Protein AF-I2J4V2-F1 (afdb_monomer_lite)

Radius of gyration: 31.15 Å; chains: 1; bounding box: 62×23×78 Å

Secondary structure (DSSP, 8-state):
---S-SSPPTT-EEEHHHHS--SEEEETTEEEEEPPSEEETTEEE-TTSBBTTS--SEEE--SS-----B-EEE-------EEEEEEEEE-TTS-EEEEEEEEEEEEETT----TTTSS--SEEEETTEEEEHHHHS---

Structure (mmCIF, N/CA/C/O backbone):
data_AF-I2J4V2-F1
#
_entry.id   AF-I2J4V2-F1
#
loop_
_atom_site.group_PDB
_atom_site.id
_atom_site.type_symbol
_atom_site.label_atom_id
_atom_site.label_alt_id
_atom_site.label_comp_id
_atom_site.label_asym_id
_atom_site.label_entity_id
_atom_site.label_seq_id
_atom_site.pdbx_PDB_ins_code
_atom_site.Cartn_x
_atom_site.Cartn_y
_atom_site.Cartn_z
_atom_site.occupancy
_atom_site.B_iso_or_equiv
_atom_site.auth_seq_id
_atom_site.auth_comp_id
_atom_site.auth_asym_id
_atom_site.auth_atom_id
_atom_site.pdbx_PDB_model_num
ATOM 1 N N . ASP A 1 1 ? 4.699 -10.711 -16.819 1.00 62.41 1 ASP A N 1
ATOM 2 C CA . ASP A 1 1 ? 5.786 -9.862 -17.332 1.00 62.41 1 ASP A CA 1
ATOM 3 C C . ASP A 1 1 ? 5.224 -8.826 -18.281 1.00 62.41 1 ASP A C 1
ATOM 5 O O . ASP A 1 1 ? 4.315 -9.145 -19.043 1.00 62.41 1 ASP A O 1
ATOM 9 N N . VAL A 1 2 ? 5.691 -7.586 -18.153 1.00 72.38 2 VAL A N 1
ATOM 10 C CA . VAL A 1 2 ? 5.401 -6.498 -19.094 1.00 72.38 2 VAL A CA 1
ATOM 11 C C . VAL A 1 2 ? 6.558 -6.459 -20.084 1.00 72.38 2 VAL A C 1
ATOM 13 O O . VAL A 1 2 ? 7.713 -6.476 -19.666 1.00 72.38 2 VAL A O 1
ATOM 16 N N . THR A 1 3 ? 6.254 -6.445 -21.380 1.00 77.50 3 THR A N 1
ATOM 17 C CA . THR A 1 3 ? 7.258 -6.256 -22.431 1.00 77.50 3 THR A CA 1
ATOM 18 C C . THR A 1 3 ? 7.252 -4.791 -22.829 1.00 77.50 3 THR A C 1
ATOM 20 O O . THR A 1 3 ? 6.249 -4.314 -23.355 1.00 77.50 3 THR A O 1
ATOM 23 N N . ASP A 1 4 ? 8.356 -4.101 -22.561 1.00 74.31 4 ASP A N 1
ATOM 24 C CA . ASP A 1 4 ? 8.568 -2.720 -22.992 1.00 74.31 4 ASP A CA 1
ATOM 25 C C . ASP A 1 4 ? 8.914 -2.663 -24.491 1.00 74.31 4 ASP A C 1
ATOM 27 O O . ASP A 1 4 ? 8.175 -2.136 -25.323 1.00 74.31 4 ASP A O 1
ATOM 31 N N . GLU A 1 5 ? 10.005 -3.337 -24.854 1.00 79.81 5 GLU A N 1
ATOM 32 C CA . GLU A 1 5 ? 10.591 -3.315 -26.187 1.00 79.81 5 GLU A CA 1
ATOM 33 C C . GLU A 1 5 ? 10.760 -4.740 -26.746 1.00 79.81 5 GLU A C 1
ATOM 35 O O . GLU A 1 5 ? 11.323 -5.606 -26.081 1.00 79.81 5 GLU A O 1
ATOM 40 N N . ASP A 1 6 ? 10.299 -4.993 -27.980 1.00 86.00 6 ASP A N 1
ATOM 41 C CA . ASP A 1 6 ? 10.445 -6.291 -28.669 1.00 86.00 6 ASP A CA 1
ATOM 42 C C . ASP A 1 6 ? 11.302 -6.159 -29.938 1.00 86.00 6 ASP A C 1
ATOM 44 O O . ASP A 1 6 ? 11.131 -5.212 -30.714 1.00 86.00 6 ASP A O 1
ATOM 48 N N . ALA A 1 7 ? 12.231 -7.100 -30.132 1.00 87.69 7 ALA A N 1
ATOM 49 C CA . ALA A 1 7 ? 13.131 -7.217 -31.285 1.00 87.69 7 ALA A CA 1
ATOM 50 C C . ALA A 1 7 ? 13.766 -5.887 -31.758 1.00 87.69 7 ALA A C 1
ATOM 52 O O . ALA A 1 7 ? 13.844 -5.605 -32.960 1.00 87.69 7 ALA A O 1
ATOM 53 N N . GLN A 1 8 ? 14.206 -5.047 -30.817 1.00 89.50 8 GLN A N 1
ATOM 54 C CA . GLN A 1 8 ? 14.785 -3.741 -31.131 1.00 89.50 8 GLN A CA 1
ATOM 55 C C . GLN A 1 8 ? 16.178 -3.848 -31.759 1.00 89.50 8 GLN A C 1
ATOM 57 O O . GLN A 1 8 ? 16.915 -4.802 -31.497 1.00 89.50 8 GLN A O 1
ATOM 62 N N . PRO A 1 9 ? 16.575 -2.865 -32.588 1.00 91.62 9 PRO A N 1
ATOM 63 C CA . PRO A 1 9 ? 17.926 -2.826 -33.120 1.00 91.62 9 PRO A CA 1
ATOM 64 C C . PRO A 1 9 ? 18.948 -2.668 -31.990 1.00 91.62 9 PRO A C 1
ATOM 66 O O . PRO A 1 9 ? 18.763 -1.865 -31.075 1.00 91.62 9 PRO A O 1
ATOM 69 N N . VAL A 1 10 ? 20.060 -3.397 -32.104 1.00 92.50 10 VAL A N 1
ATOM 70 C CA . VAL A 1 10 ? 21.245 -3.203 -31.256 1.00 92.50 10 VAL A CA 1
ATOM 71 C C . VAL A 1 10 ? 21.685 -1.734 -31.302 1.00 92.50 10 VAL A C 1
ATOM 73 O O . VAL A 1 10 ? 21.517 -1.058 -32.318 1.00 92.50 10 VAL A O 1
ATOM 76 N N . ASP A 1 11 ? 22.235 -1.251 -30.188 1.00 93.06 11 ASP A N 1
ATOM 77 C CA . ASP A 1 11 ? 22.695 0.122 -29.936 1.00 93.06 11 ASP A CA 1
ATOM 78 C C . ASP A 1 11 ? 21.601 1.189 -29.753 1.00 93.06 11 ASP A C 1
ATOM 80 O O . ASP A 1 11 ? 21.929 2.346 -29.442 1.00 93.06 11 ASP A O 1
A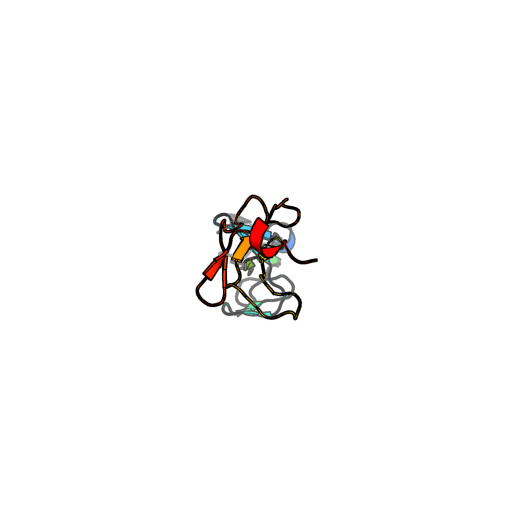TOM 84 N N . LYS A 1 12 ? 20.316 0.821 -29.881 1.00 93.75 12 LYS A N 1
ATOM 85 C CA . LYS A 1 12 ? 19.191 1.691 -29.508 1.00 93.75 12 LYS A CA 1
ATOM 86 C C . LYS A 1 12 ? 19.231 1.979 -28.008 1.00 93.75 12 LYS A C 1
ATOM 88 O O . LYS A 1 12 ? 19.448 1.066 -27.218 1.00 93.75 12 LYS A O 1
ATOM 93 N N . ASP A 1 13 ? 19.032 3.236 -27.626 1.00 93.75 13 ASP A N 1
ATOM 94 C CA . ASP A 1 13 ? 18.881 3.611 -26.220 1.00 93.75 13 ASP A CA 1
ATOM 95 C C . ASP A 1 13 ? 17.508 3.171 -25.689 1.00 93.75 13 ASP A C 1
ATOM 97 O O . ASP A 1 13 ? 16.505 3.348 -26.383 1.00 93.75 13 ASP A O 1
ATOM 101 N N . TYR A 1 14 ? 17.479 2.637 -24.468 1.00 90.81 14 TYR A N 1
ATOM 102 C CA . TYR A 1 14 ? 16.263 2.325 -23.716 1.00 90.81 14 TYR A CA 1
ATOM 103 C C . TYR A 1 14 ? 16.295 3.008 -22.343 1.00 90.81 14 TYR A C 1
ATOM 105 O O . TYR A 1 14 ? 17.373 3.248 -21.780 1.00 90.81 14 TYR A O 1
ATOM 113 N N . ASP A 1 15 ? 15.112 3.317 -21.811 1.00 92.75 15 ASP A N 1
ATOM 114 C CA . ASP A 1 15 ? 14.940 3.988 -20.523 1.00 92.75 15 ASP A CA 1
ATOM 115 C C . ASP A 1 15 ? 13.613 3.591 -19.850 1.00 92.75 15 ASP A C 1
ATOM 117 O O . ASP A 1 15 ? 12.579 4.227 -20.052 1.00 92.75 15 ASP A O 1
ATOM 121 N N . THR A 1 16 ? 13.653 2.566 -18.994 1.00 88.69 16 THR A N 1
ATOM 122 C CA . THR A 1 16 ? 12.449 2.024 -18.340 1.00 88.69 16 THR A CA 1
ATOM 123 C C . THR A 1 16 ? 11.912 2.922 -17.221 1.00 88.69 16 THR A C 1
ATOM 125 O O . THR A 1 16 ? 10.806 2.707 -16.718 1.00 88.69 16 THR A O 1
ATOM 128 N N . VAL A 1 17 ? 12.685 3.930 -16.797 1.00 86.25 17 VAL A N 1
ATOM 129 C CA . VAL A 1 17 ? 12.309 4.917 -15.767 1.00 86.25 17 VAL A CA 1
ATOM 130 C C . VAL A 1 17 ? 11.154 5.792 -16.259 1.00 86.25 17 VAL A C 1
ATOM 132 O O . VAL A 1 17 ? 10.374 6.284 -15.435 1.00 86.25 17 VAL A O 1
ATOM 135 N N . VAL A 1 18 ? 11.049 5.994 -17.577 1.00 82.38 18 VAL A N 1
ATOM 136 C CA . VAL A 1 18 ? 10.108 6.927 -18.212 1.00 82.38 18 VAL A CA 1
ATOM 137 C C . VAL A 1 18 ? 8.733 6.304 -18.452 1.00 82.38 18 VAL A C 1
ATOM 139 O O . VAL A 1 18 ? 7.724 6.981 -18.255 1.00 82.38 18 VAL A O 1
ATOM 142 N N . ASP A 1 19 ? 8.669 5.041 -18.858 1.00 75.62 19 ASP A N 1
ATOM 143 C CA . ASP A 1 19 ? 7.450 4.415 -19.384 1.00 75.62 19 ASP A CA 1
ATOM 144 C C . ASP A 1 19 ? 7.013 3.141 -18.645 1.00 75.62 19 ASP A C 1
ATOM 146 O O . ASP A 1 19 ? 5.816 2.850 -18.621 1.00 75.62 19 ASP A O 1
ATOM 150 N N . ASN A 1 20 ? 7.918 2.436 -17.958 1.00 84.38 20 ASN A N 1
ATOM 151 C CA . ASN A 1 20 ? 7.630 1.140 -17.322 1.00 84.38 20 ASN A CA 1
ATOM 152 C C . ASN A 1 20 ? 7.893 1.101 -15.809 1.00 84.38 20 ASN A C 1
ATOM 154 O O . ASN A 1 20 ? 8.074 0.035 -15.215 1.00 84.38 20 ASN A O 1
ATOM 158 N N . ARG A 1 21 ? 7.845 2.271 -15.161 1.00 92.12 21 ARG A N 1
ATOM 159 C CA . ARG A 1 21 ? 7.995 2.425 -13.706 1.00 92.12 21 ARG A CA 1
ATOM 160 C C . ARG A 1 21 ? 6.839 3.223 -13.077 1.00 92.12 21 ARG A C 1
ATOM 162 O O . ARG A 1 21 ? 7.045 4.350 -12.609 1.00 92.12 21 ARG A O 1
ATOM 169 N N . PRO A 1 22 ? 5.607 2.686 -13.069 1.00 93.25 22 PRO A N 1
ATOM 170 C CA . PRO A 1 22 ? 4.502 3.311 -12.351 1.00 93.25 22 PRO A CA 1
ATOM 171 C C . PRO A 1 22 ? 4.785 3.349 -10.840 1.00 93.25 22 PRO A C 1
ATOM 173 O O . PRO A 1 22 ? 5.357 2.423 -10.278 1.00 93.25 22 PRO A O 1
ATOM 176 N N . GLN A 1 23 ? 4.379 4.424 -10.159 1.00 94.25 23 GLN A N 1
ATOM 177 C CA . GLN A 1 23 ? 4.526 4.506 -8.696 1.00 94.25 23 GLN A CA 1
ATOM 178 C C . GLN A 1 23 ? 3.593 3.535 -7.964 1.00 94.25 23 GLN A C 1
ATOM 180 O O . GLN A 1 23 ? 3.932 3.046 -6.889 1.00 94.25 23 GLN A O 1
ATOM 185 N N . GLU A 1 24 ? 2.433 3.246 -8.556 1.00 94.94 24 GLU A N 1
ATOM 186 C CA . GLU A 1 24 ? 1.441 2.322 -8.021 1.00 94.94 24 GLU A CA 1
ATOM 187 C C . GLU A 1 24 ? 0.936 1.385 -9.115 1.00 94.94 24 GLU A C 1
ATOM 189 O O . GLU A 1 24 ? 0.776 1.793 -10.267 1.00 94.94 24 GLU A O 1
ATOM 194 N N . ILE A 1 25 ? 0.660 0.138 -8.743 1.00 94.06 25 ILE A N 1
ATOM 195 C CA . ILE A 1 25 ? 0.055 -0.870 -9.618 1.00 94.06 25 ILE A CA 1
ATOM 196 C C . ILE A 1 25 ? -1.115 -1.550 -8.913 1.00 94.06 25 ILE A C 1
ATOM 198 O O . ILE A 1 25 ? -1.116 -1.699 -7.690 1.00 94.06 25 ILE A O 1
ATOM 202 N N . GLU A 1 26 ? -2.094 -2.007 -9.688 1.00 93.69 26 GLU A N 1
ATOM 203 C CA . GLU A 1 26 ? -3.161 -2.876 -9.196 1.00 93.69 26 GLU A CA 1
ATOM 204 C C . GLU A 1 26 ? -2.869 -4.327 -9.572 1.00 93.69 26 GLU A C 1
ATOM 206 O O . GLU A 1 26 ? -2.651 -4.657 -10.739 1.00 93.69 26 GLU A O 1
ATOM 211 N N . PHE A 1 27 ? -2.890 -5.211 -8.580 1.00 93.00 27 PHE A N 1
ATOM 212 C CA . PHE A 1 27 ? -2.734 -6.646 -8.778 1.00 93.00 27 PHE A CA 1
ATOM 213 C C . PHE A 1 27 ? -3.683 -7.394 -7.842 1.00 93.00 27 PHE A C 1
ATOM 215 O O . PHE A 1 27 ? -3.722 -7.127 -6.643 1.00 93.00 27 PHE A O 1
ATOM 222 N N . GLU A 1 28 ? -4.490 -8.304 -8.396 1.00 93.25 28 GLU A N 1
ATOM 223 C CA . GLU A 1 28 ? -5.492 -9.084 -7.644 1.00 93.25 28 GLU A CA 1
ATOM 224 C C . GLU A 1 28 ? -6.449 -8.228 -6.783 1.00 93.25 28 GLU A C 1
ATOM 226 O O . GLU A 1 28 ? -6.847 -8.621 -5.687 1.00 93.25 28 GLU A O 1
ATOM 231 N N . GLY A 1 29 ? -6.826 -7.041 -7.273 1.00 89.19 29 GLY A N 1
ATOM 232 C CA . GLY A 1 29 ? -7.722 -6.121 -6.561 1.00 89.19 29 GLY A CA 1
ATOM 233 C C . GLY A 1 29 ? -7.081 -5.407 -5.368 1.00 89.19 29 GLY A C 1
ATOM 234 O O . GLY A 1 29 ? -7.800 -4.851 -4.544 1.00 89.19 29 GLY A O 1
ATOM 235 N N . ARG A 1 30 ? -5.749 -5.433 -5.256 1.00 90.69 30 ARG A N 1
ATOM 236 C CA . ARG A 1 30 ? -4.977 -4.687 -4.258 1.00 90.69 30 ARG A CA 1
ATOM 237 C C . ARG A 1 30 ? -4.052 -3.684 -4.935 1.00 90.69 30 ARG A C 1
ATOM 239 O O . ARG A 1 30 ? -3.483 -3.980 -5.986 1.00 90.69 30 ARG A O 1
ATOM 246 N N . THR A 1 31 ? -3.848 -2.541 -4.288 1.00 94.31 31 THR A N 1
ATOM 247 C CA . THR A 1 31 ? -2.875 -1.533 -4.719 1.00 94.31 31 THR A CA 1
ATOM 248 C C . THR A 1 31 ? -1.509 -1.813 -4.103 1.00 94.31 31 THR A C 1
ATOM 250 O O . THR A 1 31 ? -1.378 -2.001 -2.894 1.00 94.31 31 THR A O 1
ATOM 253 N N . TYR A 1 32 ? -0.474 -1.811 -4.931 1.00 95.56 32 TYR A N 1
ATOM 254 C CA . TYR A 1 32 ? 0.918 -1.915 -4.516 1.00 95.56 32 TYR A CA 1
ATOM 255 C C . TYR A 1 32 ? 1.645 -0.618 -4.854 1.00 95.56 32 TYR A C 1
ATOM 257 O O . TYR A 1 32 ? 1.389 -0.036 -5.903 1.00 95.56 32 TYR A O 1
ATOM 265 N N . GLU A 1 33 ? 2.559 -0.187 -3.990 1.00 96.31 33 GLU A N 1
ATOM 266 C CA . GLU A 1 33 ? 3.395 1.000 -4.189 1.00 96.31 33 GLU A CA 1
ATOM 267 C C . GLU A 1 33 ? 4.872 0.619 -4.342 1.00 96.31 33 GLU A C 1
ATOM 269 O O . GLU A 1 33 ? 5.352 -0.334 -3.714 1.00 96.31 33 GLU A O 1
ATOM 274 N N . LEU A 1 34 ? 5.585 1.354 -5.198 1.00 96.94 34 LEU A N 1
ATOM 275 C CA . LEU A 1 34 ? 7.019 1.194 -5.420 1.00 96.94 34 LEU A CA 1
ATOM 276 C C . LEU A 1 34 ? 7.780 1.438 -4.108 1.00 96.94 34 LEU A C 1
ATOM 278 O O . LEU A 1 34 ? 7.490 2.382 -3.367 1.00 96.94 34 LEU A O 1
ATOM 282 N N . VAL A 1 35 ? 8.740 0.572 -3.784 1.00 96.94 35 VAL A N 1
ATOM 283 C CA . VAL A 1 35 ? 9.471 0.680 -2.514 1.00 96.94 35 VAL A CA 1
ATOM 284 C C . VAL A 1 35 ? 10.616 1.700 -2.602 1.00 96.94 35 VAL A C 1
ATOM 286 O O . VAL A 1 35 ? 11.242 1.819 -3.654 1.00 96.94 35 VAL A O 1
ATOM 289 N N . PRO A 1 36 ? 10.946 2.416 -1.509 1.00 97.38 36 PRO A N 1
ATOM 290 C CA . PRO A 1 36 ? 12.157 3.233 -1.457 1.00 97.38 36 PRO A CA 1
ATOM 291 C C . PRO A 1 36 ? 13.420 2.358 -1.403 1.00 97.38 36 PRO A C 1
ATOM 293 O O . PRO A 1 36 ? 13.343 1.165 -1.087 1.00 97.38 36 PRO A O 1
ATOM 296 N N . ALA A 1 37 ? 14.590 2.967 -1.616 1.00 98.06 37 ALA A N 1
ATOM 297 C CA . ALA A 1 37 ? 15.877 2.292 -1.474 1.00 98.06 37 ALA A CA 1
ATOM 298 C C . ALA A 1 37 ? 16.016 1.581 -0.120 1.00 98.06 37 ALA A C 1
ATOM 300 O O . ALA A 1 37 ? 15.639 2.107 0.933 1.00 98.06 37 ALA A O 1
ATOM 301 N N . GLY A 1 38 ? 16.580 0.377 -0.134 1.00 98.25 38 GLY A N 1
ATOM 302 C CA . GLY A 1 38 ? 16.715 -0.432 1.071 1.00 98.25 38 GLY A CA 1
ATOM 303 C C . GLY A 1 38 ? 17.072 -1.882 0.788 1.00 98.25 38 GLY A C 1
ATOM 304 O O . GLY A 1 38 ? 17.197 -2.302 -0.359 1.00 98.25 38 GLY A O 1
ATOM 305 N N . ASN A 1 39 ? 17.236 -2.662 1.854 1.00 98.19 39 ASN A N 1
ATOM 306 C CA . ASN A 1 39 ? 17.484 -4.095 1.750 1.00 98.19 39 ASN A CA 1
ATOM 307 C C . ASN A 1 39 ? 16.200 -4.872 2.066 1.00 98.19 39 ASN A C 1
ATOM 309 O O . ASN A 1 39 ? 15.722 -4.852 3.202 1.00 98.19 39 ASN A O 1
ATOM 313 N N . TYR A 1 40 ? 15.665 -5.562 1.063 1.00 97.19 40 TYR A N 1
ATOM 314 C CA . TYR A 1 40 ? 14.445 -6.362 1.137 1.00 97.19 40 TYR A CA 1
ATOM 315 C C . TYR A 1 40 ? 14.782 -7.852 1.056 1.00 97.19 40 TYR A C 1
ATOM 317 O O . TYR A 1 40 ? 15.916 -8.247 0.793 1.00 97.19 40 TYR A O 1
ATOM 325 N N . THR A 1 41 ? 13.784 -8.714 1.246 1.00 97.19 41 THR A N 1
ATOM 326 C CA . THR A 1 41 ? 13.967 -10.171 1.124 1.00 97.19 41 THR A CA 1
ATOM 327 C C . THR A 1 41 ? 14.396 -10.608 -0.278 1.00 97.19 41 THR A C 1
ATOM 329 O O . THR A 1 41 ? 15.042 -11.643 -0.415 1.00 97.19 41 THR A O 1
ATOM 332 N N . VAL A 1 42 ? 14.060 -9.819 -1.303 1.00 96.81 42 VAL A N 1
ATOM 333 C CA . VAL A 1 42 ? 14.465 -10.038 -2.700 1.00 96.81 42 VAL A CA 1
ATOM 334 C C . VAL A 1 42 ? 15.856 -9.484 -3.029 1.00 96.81 42 VAL A C 1
ATOM 336 O O . VAL A 1 42 ? 16.416 -9.858 -4.055 1.00 96.81 42 VAL A O 1
ATOM 339 N N . GLY A 1 43 ? 16.433 -8.638 -2.166 1.00 98.19 43 GLY A N 1
ATOM 340 C CA . GLY A 1 43 ? 17.755 -8.036 -2.348 1.00 98.19 43 GLY A CA 1
ATOM 341 C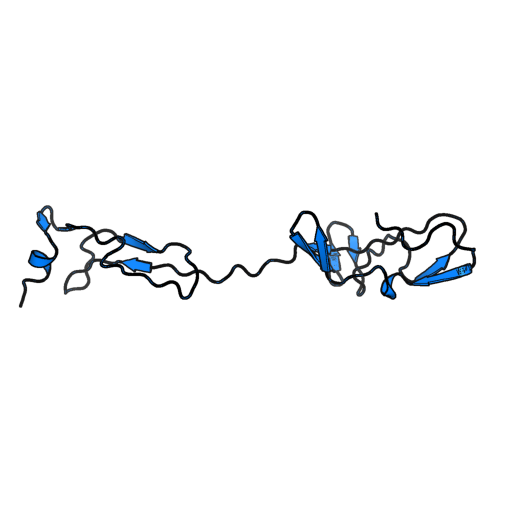 C . GLY A 1 43 ? 17.795 -6.528 -2.091 1.00 98.19 43 GLY A C 1
ATOM 342 O O . GLY A 1 43 ? 16.869 -5.943 -1.524 1.00 98.19 43 GLY A O 1
ATOM 343 N N . GLU A 1 44 ? 18.904 -5.912 -2.501 1.00 98.56 44 GLU A N 1
ATOM 344 C CA . GLU A 1 44 ? 19.136 -4.474 -2.374 1.00 98.56 44 GLU A CA 1
ATOM 345 C C . GLU A 1 44 ? 18.428 -3.709 -3.498 1.00 98.56 44 GLU A C 1
ATOM 347 O O . GLU A 1 44 ? 18.611 -4.003 -4.681 1.00 98.56 44 GLU A O 1
ATOM 352 N N . VAL A 1 45 ? 17.642 -2.713 -3.109 1.00 98.56 45 VAL A N 1
ATOM 353 C CA . VAL A 1 45 ? 16.874 -1.840 -3.993 1.00 98.56 45 VAL A CA 1
ATOM 354 C C . VAL A 1 45 ? 17.464 -0.434 -3.955 1.00 98.56 45 VAL A C 1
ATOM 356 O O . VAL A 1 45 ? 17.827 0.058 -2.882 1.00 98.56 45 VAL A O 1
ATOM 359 N N . ASP A 1 46 ? 17.602 0.190 -5.122 1.00 97.75 46 ASP A N 1
ATOM 360 C CA . ASP A 1 46 ? 18.106 1.558 -5.273 1.00 97.75 46 ASP A CA 1
ATOM 361 C C . ASP A 1 46 ? 17.012 2.634 -5.128 1.00 97.75 46 ASP A C 1
ATOM 363 O O . ASP A 1 46 ? 15.852 2.347 -4.830 1.00 97.75 46 ASP A O 1
ATOM 367 N N . ASP A 1 47 ? 17.400 3.902 -5.300 1.00 96.81 47 ASP A N 1
ATOM 368 C CA . ASP A 1 47 ? 16.509 5.063 -5.162 1.00 96.81 47 ASP A CA 1
ATOM 369 C C . ASP A 1 47 ? 15.402 5.110 -6.232 1.00 96.81 47 ASP A C 1
ATOM 371 O O . ASP A 1 47 ? 14.452 5.882 -6.104 1.00 96.81 47 ASP A O 1
ATOM 375 N N . GLU A 1 48 ? 15.496 4.276 -7.270 1.00 95.50 48 GLU A N 1
ATOM 376 C CA . GLU A 1 48 ? 14.495 4.143 -8.326 1.00 95.50 48 GLU A CA 1
ATOM 377 C C . GLU A 1 48 ? 13.518 2.989 -8.072 1.00 95.50 48 GLU A C 1
ATOM 379 O O . GLU A 1 48 ? 12.683 2.702 -8.930 1.00 95.50 48 GLU A O 1
ATOM 384 N N . GLY A 1 49 ? 13.622 2.301 -6.930 1.00 96.62 49 GLY A N 1
ATOM 385 C CA . GLY A 1 49 ? 12.837 1.100 -6.647 1.00 96.62 49 GLY A CA 1
ATOM 386 C C . GLY A 1 49 ? 13.282 -0.121 -7.462 1.00 96.62 49 GLY A C 1
ATOM 387 O O . GLY A 1 49 ? 12.571 -1.129 -7.488 1.00 96.62 49 GLY A O 1
ATOM 388 N N . HIS A 1 50 ? 14.433 -0.048 -8.138 1.00 97.88 50 HIS A N 1
ATOM 389 C CA . HIS A 1 50 ? 14.979 -1.115 -8.968 1.00 97.88 50 HIS A CA 1
ATOM 390 C C . HIS A 1 50 ? 15.847 -2.076 -8.143 1.00 97.88 50 HIS A C 1
ATOM 392 O O . HIS A 1 50 ? 16.613 -1.679 -7.260 1.00 97.88 50 HIS A O 1
ATOM 398 N N . LEU A 1 51 ? 15.715 -3.373 -8.425 1.00 98.25 51 LEU A N 1
ATOM 399 C CA . LEU A 1 51 ? 16.491 -4.421 -7.779 1.00 98.25 51 LEU A CA 1
ATOM 400 C C . LEU A 1 51 ? 17.903 -4.479 -8.377 1.00 98.25 51 LEU A C 1
ATOM 402 O O . LEU A 1 51 ? 18.090 -4.943 -9.497 1.00 98.25 51 LEU A O 1
ATOM 406 N N . LYS A 1 52 ? 18.930 -4.100 -7.607 1.00 97.94 52 LYS A N 1
ATOM 407 C CA . LYS A 1 52 ? 20.312 -3.930 -8.107 1.00 97.94 52 LYS A CA 1
ATOM 408 C C . LYS A 1 52 ? 20.949 -5.175 -8.737 1.00 97.94 52 LYS A C 1
ATOM 410 O O . LYS A 1 52 ? 21.987 -5.062 -9.383 1.00 97.94 52 LYS A O 1
ATOM 415 N N . SER A 1 53 ? 20.386 -6.360 -8.509 1.00 97.75 53 SER A N 1
ATOM 416 C CA . SER A 1 53 ? 20.852 -7.610 -9.114 1.00 97.75 53 SER A CA 1
ATOM 417 C C . SER A 1 53 ? 20.338 -7.843 -10.540 1.00 97.75 53 SER A C 1
ATOM 419 O O . SER A 1 53 ? 20.747 -8.833 -11.148 1.00 97.75 53 SER A O 1
ATOM 421 N N . THR A 1 54 ? 19.465 -6.978 -11.069 1.00 97.50 54 THR A N 1
ATOM 422 C CA . THR A 1 54 ? 18.915 -7.072 -12.431 1.00 97.50 54 THR A CA 1
ATOM 423 C C . THR A 1 54 ? 19.568 -6.088 -13.403 1.00 97.50 54 THR A C 1
ATOM 425 O O . THR A 1 54 ? 20.477 -5.348 -13.021 1.00 97.50 54 THR A O 1
ATOM 428 N N . ASP A 1 55 ? 19.190 -6.137 -14.686 1.00 97.06 55 ASP A N 1
ATOM 429 C CA . ASP A 1 55 ? 19.767 -5.245 -15.695 1.00 97.06 55 ASP A CA 1
ATOM 430 C C . ASP A 1 55 ? 19.484 -3.773 -15.372 1.00 97.06 55 ASP A C 1
ATOM 432 O O . ASP A 1 55 ? 18.456 -3.436 -14.794 1.00 97.06 55 ASP A O 1
ATOM 436 N N . ALA A 1 56 ? 20.394 -2.887 -15.781 1.00 96.19 56 ALA A N 1
ATOM 437 C CA . ALA A 1 56 ? 20.252 -1.453 -15.559 1.00 96.19 56 ALA A CA 1
ATOM 438 C C . ALA A 1 56 ? 18.955 -0.899 -16.173 1.00 96.19 56 ALA A C 1
ATOM 440 O O . ALA A 1 56 ? 18.567 -1.290 -17.276 1.00 96.19 56 ALA A O 1
ATOM 441 N N . THR A 1 57 ? 18.347 0.069 -15.485 1.00 94.81 57 THR A N 1
ATOM 442 C CA . THR A 1 57 ? 17.101 0.752 -15.881 1.00 94.81 57 THR A CA 1
ATOM 443 C C . THR A 1 57 ? 17.253 1.614 -17.138 1.00 94.81 57 THR A C 1
ATOM 445 O O . THR A 1 57 ? 16.274 1.914 -17.815 1.00 94.81 57 THR A O 1
ATOM 448 N N . THR A 1 58 ? 18.488 1.973 -17.493 1.00 94.62 58 THR A N 1
ATOM 449 C CA . THR A 1 58 ? 18.831 2.694 -18.722 1.00 94.62 58 THR A CA 1
ATOM 450 C C . THR A 1 58 ? 20.047 2.066 -19.383 1.00 94.62 58 THR A C 1
ATOM 452 O O . THR A 1 58 ? 20.934 1.522 -18.714 1.00 94.62 58 THR A O 1
ATOM 455 N N . GLY A 1 59 ? 20.123 2.150 -20.707 1.00 94.12 59 GLY A N 1
ATOM 456 C CA . GLY A 1 59 ? 21.272 1.631 -21.432 1.00 94.12 59 GLY A CA 1
ATOM 457 C C . GLY A 1 59 ? 21.049 1.537 -22.929 1.00 94.12 59 GLY A C 1
ATOM 458 O O . GLY A 1 59 ? 20.159 2.168 -23.489 1.00 94.12 59 GLY A O 1
ATOM 459 N N . LYS A 1 60 ? 21.891 0.731 -23.574 1.00 93.81 60 LYS A N 1
ATOM 460 C CA . LYS A 1 60 ? 21.752 0.371 -24.983 1.00 93.81 60 LYS A CA 1
ATOM 461 C C . LYS A 1 60 ? 21.301 -1.072 -25.116 1.00 93.81 60 LYS A C 1
ATOM 463 O O . LYS A 1 60 ? 21.795 -1.937 -24.390 1.00 93.81 60 LYS A O 1
ATOM 468 N N . VAL A 1 61 ? 20.414 -1.326 -26.071 1.00 93.25 61 VAL A N 1
ATOM 469 C CA . VAL A 1 61 ? 20.034 -2.675 -26.493 1.00 93.25 61 VAL A CA 1
ATOM 470 C C . VAL A 1 61 ? 21.281 -3.403 -26.996 1.00 93.25 61 VAL A C 1
ATOM 472 O O . VAL A 1 61 ? 22.045 -2.873 -27.805 1.00 93.25 61 VAL A O 1
ATOM 475 N N . ILE A 1 62 ? 21.481 -4.627 -26.512 1.00 92.88 62 ILE A N 1
ATOM 476 C CA . ILE A 1 62 ? 22.548 -5.540 -26.938 1.00 92.88 62 ILE A CA 1
ATOM 477 C C . ILE A 1 62 ? 21.928 -6.807 -27.527 1.00 92.88 62 ILE A C 1
ATOM 479 O O . ILE A 1 62 ? 20.715 -6.983 -27.500 1.00 92.88 62 ILE A O 1
ATOM 483 N N . GLU A 1 63 ? 22.756 -7.704 -28.057 1.00 93.31 63 GLU A N 1
ATOM 484 C CA . GLU A 1 63 ? 22.284 -9.036 -28.432 1.00 93.31 63 GLU A CA 1
ATOM 485 C C . GLU A 1 63 ? 21.825 -9.817 -27.185 1.00 93.31 63 GLU A C 1
ATOM 487 O O . GLU A 1 63 ? 22.593 -9.984 -26.234 1.00 93.31 63 GLU A O 1
ATOM 492 N N . GLY A 1 64 ? 20.579 -10.30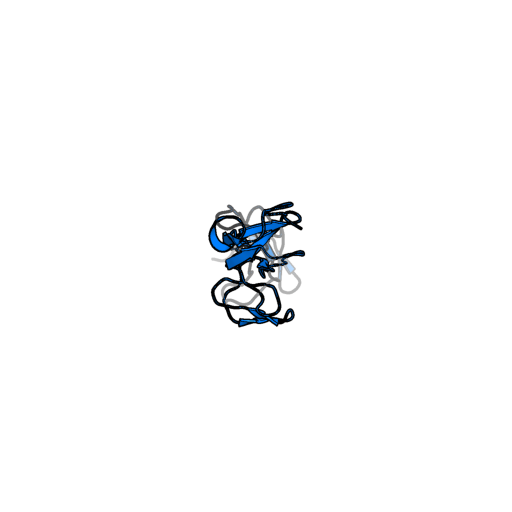2 -27.213 1.00 92.00 64 GLY A N 1
ATOM 493 C CA . GLY A 1 64 ? 19.930 -11.014 -26.109 1.00 92.00 64 GLY A CA 1
ATOM 494 C C . GLY A 1 64 ? 18.986 -10.140 -25.277 1.00 92.00 64 GLY A C 1
ATOM 495 O O . GLY A 1 64 ? 18.888 -8.931 -25.477 1.00 92.00 64 GLY A O 1
ATOM 496 N N . ASP A 1 65 ? 18.283 -10.776 -24.340 1.00 92.81 65 ASP A N 1
ATOM 497 C CA . ASP A 1 65 ? 17.241 -10.116 -23.552 1.00 92.81 65 ASP A CA 1
ATOM 498 C C . ASP A 1 65 ? 17.822 -9.286 -22.401 1.00 92.81 65 ASP A C 1
ATOM 500 O O . ASP A 1 65 ? 18.812 -9.662 -21.764 1.00 92.81 65 ASP A O 1
ATOM 504 N N . LYS A 1 66 ? 17.142 -8.179 -22.096 1.00 92.00 66 LYS A N 1
ATOM 505 C CA . LYS A 1 66 ? 17.343 -7.369 -20.894 1.00 92.00 66 LYS A CA 1
ATOM 506 C C . LYS A 1 66 ? 16.161 -7.544 -19.953 1.00 92.00 66 LYS A C 1
ATOM 508 O O . LYS A 1 66 ? 15.016 -7.443 -20.378 1.00 92.00 66 LYS A O 1
ATOM 513 N N . ASN A 1 67 ? 16.440 -7.810 -18.680 1.00 93.50 67 ASN A N 1
ATOM 514 C CA . ASN A 1 67 ? 15.428 -8.042 -17.655 1.00 93.50 67 ASN A CA 1
ATOM 515 C C . ASN A 1 67 ? 15.641 -7.071 -16.494 1.00 93.50 67 ASN A C 1
ATOM 517 O O . ASN A 1 67 ? 16.556 -7.247 -15.691 1.00 93.50 67 ASN A O 1
ATOM 521 N N . VAL A 1 68 ? 14.778 -6.062 -16.403 1.00 95.31 68 VAL A N 1
ATOM 522 C CA . VAL A 1 68 ? 14.780 -5.042 -15.346 1.00 95.31 68 VAL A CA 1
ATOM 523 C C . VAL A 1 68 ? 13.660 -5.364 -14.358 1.00 95.31 68 VAL A C 1
ATOM 525 O O . VAL A 1 68 ? 12.532 -5.627 -14.768 1.00 95.31 68 VAL A O 1
ATOM 528 N N . THR A 1 69 ? 13.946 -5.371 -13.053 1.00 96.62 69 THR A N 1
ATOM 529 C CA . THR A 1 69 ? 12.939 -5.651 -12.014 1.00 96.62 69 THR A CA 1
ATOM 530 C C . THR A 1 69 ? 12.758 -4.470 -11.067 1.00 96.62 69 THR A C 1
ATOM 532 O O . THR A 1 69 ? 13.708 -4.029 -10.421 1.00 96.62 69 THR A O 1
ATOM 535 N N . TYR A 1 70 ? 11.512 -4.015 -10.924 1.00 97.25 70 TYR A N 1
ATOM 536 C CA . TYR A 1 70 ? 11.088 -3.053 -9.904 1.00 97.25 70 TYR A CA 1
ATOM 537 C C . TYR A 1 70 ? 10.398 -3.764 -8.737 1.00 97.25 70 TYR A C 1
ATOM 539 O O . TYR A 1 70 ? 9.645 -4.721 -8.936 1.00 97.25 70 TYR A O 1
ATOM 547 N N . VAL A 1 71 ? 10.646 -3.297 -7.514 1.00 97.94 71 VAL A N 1
ATOM 548 C CA . VAL A 1 71 ? 10.135 -3.919 -6.286 1.00 97.94 71 VAL A CA 1
ATOM 549 C C . VAL A 1 71 ? 8.988 -3.093 -5.714 1.00 97.94 71 VAL A C 1
ATOM 551 O O . VAL A 1 71 ? 9.121 -1.896 -5.471 1.00 97.94 71 VAL A O 1
ATOM 554 N N . TYR A 1 72 ? 7.865 -3.756 -5.449 1.00 97.06 72 TYR A N 1
ATOM 555 C CA . TYR A 1 72 ? 6.662 -3.142 -4.894 1.00 97.06 72 TYR A CA 1
ATOM 556 C C . TYR A 1 72 ? 6.280 -3.796 -3.567 1.00 97.06 72 TYR A C 1
ATOM 558 O O . TYR A 1 72 ? 6.528 -4.983 -3.342 1.00 97.06 72 TYR A O 1
ATOM 566 N N . LYS A 1 73 ? 5.625 -3.031 -2.697 1.00 95.56 73 LYS A N 1
ATOM 567 C CA . LYS A 1 73 ? 5.006 -3.523 -1.460 1.00 95.56 73 LYS A CA 1
ATOM 568 C C . LYS A 1 73 ? 3.512 -3.223 -1.479 1.00 95.56 73 LYS A C 1
ATOM 570 O O . LYS A 1 73 ? 3.073 -2.289 -2.144 1.00 95.56 73 LYS A O 1
ATOM 575 N N . LEU A 1 74 ? 2.733 -4.017 -0.750 1.00 94.44 74 LEU A N 1
ATOM 576 C CA . LEU A 1 74 ? 1.306 -3.758 -0.590 1.00 94.44 74 LEU A CA 1
ATOM 577 C C . LEU A 1 74 ? 1.124 -2.378 0.051 1.00 94.44 74 LEU A C 1
ATOM 579 O O . LEU A 1 74 ? 1.690 -2.120 1.115 1.00 94.44 74 LEU A O 1
ATOM 583 N N . LYS A 1 75 ? 0.353 -1.506 -0.598 1.00 91.25 75 LYS A N 1
ATOM 584 C CA . LYS A 1 75 ? -0.025 -0.223 -0.021 1.00 91.25 75 LYS A CA 1
ATOM 585 C C . LYS A 1 75 ? -1.068 -0.511 1.050 1.00 91.25 75 LYS A C 1
ATOM 587 O O . LYS A 1 75 ? -2.109 -1.097 0.760 1.00 91.25 75 LYS A O 1
ATOM 592 N N . GLU A 1 76 ? -0.766 -0.169 2.298 1.00 81.00 76 GLU A N 1
ATOM 593 C CA . GLU A 1 76 ? -1.748 -0.307 3.370 1.00 81.00 76 GLU A CA 1
ATOM 594 C C . GLU A 1 76 ? -2.916 0.630 3.061 1.00 81.00 76 GLU A C 1
ATOM 596 O O . GLU A 1 76 ? -2.750 1.851 2.999 1.00 81.00 76 GLU A O 1
ATOM 601 N N . GLU A 1 77 ? -4.101 0.064 2.827 1.00 72.81 77 GLU A N 1
ATOM 602 C CA . GLU A 1 77 ? -5.300 0.885 2.770 1.00 72.81 77 GLU A CA 1
ATOM 603 C C . GLU A 1 77 ? -5.489 1.523 4.147 1.00 72.81 77 GLU A C 1
ATOM 605 O O . GLU A 1 77 ? -5.443 0.810 5.159 1.00 72.81 77 GLU A O 1
ATOM 610 N N . PRO A 1 78 ? -5.695 2.849 4.227 1.00 64.75 78 PRO A N 1
ATOM 611 C CA . PRO A 1 78 ? -6.034 3.467 5.490 1.00 64.75 78 PRO A CA 1
ATOM 612 C C . PRO A 1 78 ? -7.333 2.825 5.966 1.00 64.75 78 PRO A C 1
ATOM 614 O O . PRO A 1 78 ? -8.395 3.024 5.374 1.00 64.75 78 PRO A O 1
ATOM 617 N N . VAL A 1 79 ? -7.249 2.026 7.030 1.00 67.69 79 VAL A N 1
ATOM 618 C CA . VAL A 1 79 ? -8.441 1.514 7.696 1.00 67.69 79 VAL A CA 1
ATOM 619 C C . VAL A 1 79 ? -9.203 2.748 8.149 1.00 67.69 79 VAL A C 1
ATOM 621 O O . VAL A 1 79 ? -8.707 3.508 8.984 1.00 67.69 79 VAL A O 1
ATOM 624 N N . ALA A 1 80 ? -10.373 2.986 7.550 1.00 75.75 80 ALA A N 1
ATOM 625 C CA . ALA A 1 80 ? -11.233 4.082 7.964 1.00 75.75 80 ALA A CA 1
ATOM 626 C C . ALA A 1 80 ? -11.385 4.016 9.493 1.00 75.75 80 ALA A C 1
ATOM 628 O O . ALA A 1 80 ? -11.591 2.914 10.020 1.00 75.75 80 ALA A O 1
ATOM 629 N N . PRO A 1 81 ? -11.231 5.141 10.216 1.00 80.25 81 PRO A N 1
ATOM 630 C CA . PRO A 1 81 ? -11.362 5.126 11.661 1.00 80.25 81 PRO A CA 1
ATOM 631 C C . PRO A 1 81 ? -12.730 4.553 12.030 1.00 80.25 81 PRO A C 1
ATOM 633 O O . PRO A 1 81 ? -13.731 4.799 11.351 1.00 80.25 81 PRO A O 1
ATOM 636 N N . LYS A 1 82 ? -12.747 3.752 13.092 1.00 87.50 82 LYS A N 1
ATOM 637 C CA . LYS A 1 82 ? -13.944 3.092 13.601 1.00 87.50 82 LYS A CA 1
ATOM 638 C C . LYS A 1 82 ? -14.190 3.496 15.045 1.00 87.50 82 LYS A C 1
ATOM 640 O O . LYS A 1 82 ? -13.239 3.700 15.799 1.00 87.50 82 LYS A O 1
ATOM 645 N N . GLY A 1 83 ? -15.462 3.614 15.406 1.00 90.56 83 GLY A N 1
ATOM 646 C CA . GLY A 1 83 ? -15.921 3.932 16.752 1.00 90.56 83 GLY A CA 1
ATOM 647 C C . GLY A 1 83 ? -16.593 2.739 17.428 1.00 90.56 83 GLY A C 1
ATOM 648 O O . GLY A 1 83 ? -17.131 1.859 16.756 1.00 90.56 83 GLY A O 1
ATOM 649 N N . ASN A 1 84 ? -16.575 2.756 18.762 1.00 94.94 84 ASN A N 1
ATOM 650 C CA . ASN A 1 84 ? -17.305 1.826 19.621 1.00 94.94 84 ASN A CA 1
ATOM 651 C C . ASN A 1 84 ? -18.173 2.630 20.596 1.00 94.94 84 ASN A C 1
ATOM 653 O O . ASN A 1 84 ? -17.761 3.710 21.030 1.00 94.94 84 ASN A O 1
ATOM 657 N N . VAL A 1 85 ? -19.320 2.081 20.990 1.00 94.56 85 VAL A N 1
ATOM 658 C CA . VAL A 1 85 ? -20.200 2.657 22.014 1.00 94.56 85 VAL A CA 1
ATOM 659 C C . VAL A 1 85 ? -20.454 1.604 23.082 1.00 94.56 85 VAL A C 1
ATOM 661 O O . VAL A 1 85 ? -20.950 0.515 22.795 1.00 94.56 85 VAL A O 1
ATOM 664 N N . TYR A 1 86 ? -20.123 1.944 24.326 1.00 94.62 86 TYR A N 1
ATOM 665 C CA . TYR A 1 86 ? -20.319 1.086 25.489 1.00 94.62 86 TYR A CA 1
ATOM 666 C C . TYR A 1 86 ? -21.253 1.759 26.487 1.00 94.62 86 TYR A C 1
ATOM 668 O O . TYR A 1 86 ? -21.145 2.959 26.749 1.00 94.62 86 TYR A O 1
ATOM 676 N N . VAL A 1 87 ? -22.152 0.970 27.068 1.00 93.50 87 VAL A N 1
ATOM 677 C CA . VAL A 1 87 ? -23.091 1.412 28.095 1.00 93.50 87 VAL A CA 1
ATOM 678 C C . VAL A 1 87 ? -22.692 0.802 29.431 1.00 93.50 87 VAL A C 1
ATOM 680 O O . VAL A 1 87 ? -22.673 -0.419 29.591 1.00 93.50 87 VAL A O 1
ATOM 683 N N . HIS A 1 88 ? -22.418 1.676 30.398 1.00 93.06 88 HIS A N 1
ATOM 684 C CA . HIS A 1 88 ? -22.076 1.319 31.771 1.00 93.06 88 HIS A CA 1
ATOM 685 C C . HIS A 1 88 ? -23.244 1.637 32.702 1.00 93.06 88 HIS A C 1
ATOM 687 O O . HIS A 1 88 ? -23.789 2.743 32.681 1.00 93.06 88 HIS A O 1
ATOM 693 N N . TYR A 1 89 ? -23.606 0.682 33.555 1.00 88.75 89 TYR A N 1
ATOM 694 C CA . TYR A 1 89 ? -24.685 0.848 34.524 1.00 88.75 89 TYR A CA 1
ATOM 695 C C . TYR A 1 89 ? -24.101 0.994 35.921 1.00 88.75 89 TYR A C 1
ATOM 697 O O . TYR A 1 89 ? -23.591 0.021 36.483 1.00 88.75 89 TYR A O 1
ATOM 705 N N . VAL A 1 90 ? -24.190 2.199 36.480 1.00 89.50 90 VAL A N 1
ATOM 706 C CA . VAL A 1 90 ? -23.698 2.526 37.824 1.00 89.50 90 VAL A CA 1
ATOM 707 C C . VAL A 1 90 ? -24.807 3.103 38.700 1.00 89.50 90 VAL A C 1
ATOM 709 O O . VAL A 1 90 ? -25.775 3.668 38.190 1.00 89.50 90 VAL A O 1
ATOM 712 N N . ASP A 1 91 ? -24.670 2.952 40.013 1.00 85.94 91 ASP A N 1
ATOM 713 C CA . ASP A 1 91 ? -25.517 3.635 40.990 1.00 85.94 91 ASP A CA 1
ATOM 714 C C . ASP A 1 91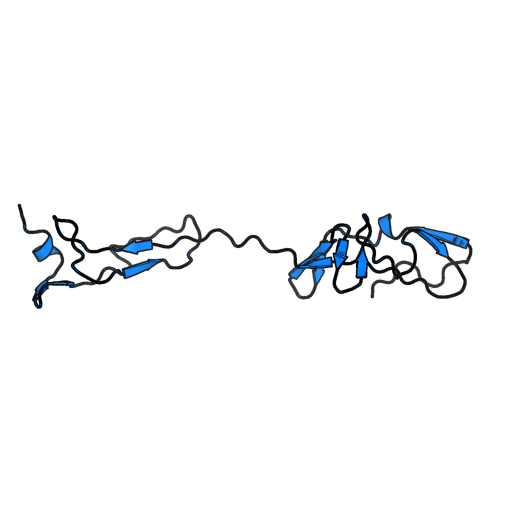 ? -25.058 5.084 41.248 1.00 85.94 91 ASP A C 1
ATOM 716 O O . ASP A 1 91 ? -24.110 5.589 40.641 1.00 85.94 91 ASP A O 1
ATOM 720 N N . THR A 1 92 ? -25.742 5.774 42.166 1.00 86.88 92 THR A N 1
ATOM 721 C CA . THR A 1 92 ? -25.450 7.170 42.536 1.00 86.88 92 THR A CA 1
ATOM 722 C C . THR A 1 92 ? -24.094 7.363 43.215 1.00 86.88 92 THR A C 1
ATOM 724 O O . THR A 1 92 ? -23.623 8.494 43.312 1.00 86.88 92 THR A O 1
ATOM 727 N N . GLU A 1 93 ? -23.474 6.287 43.699 1.00 90.56 93 GLU A N 1
ATOM 728 C CA . GLU A 1 93 ? -22.133 6.292 44.291 1.00 90.56 93 GLU A CA 1
ATOM 729 C C . GLU A 1 93 ? -21.054 5.907 43.260 1.00 90.56 93 GLU A C 1
ATOM 731 O O . GLU A 1 93 ? -19.861 5.967 43.555 1.00 90.56 93 GLU A O 1
ATOM 736 N N . GLY A 1 94 ? -21.459 5.553 42.033 1.00 89.31 94 GLY A N 1
ATOM 737 C CA . GLY A 1 94 ? -20.579 5.160 40.936 1.00 89.31 94 GLY A CA 1
ATOM 738 C C . GLY A 1 94 ? -20.227 3.670 40.914 1.00 89.31 94 GLY A C 1
ATOM 739 O O . GLY A 1 94 ? -19.355 3.265 40.144 1.00 89.31 94 GLY A O 1
ATOM 740 N N . LYS A 1 95 ? -20.875 2.831 41.730 1.00 89.31 95 LYS A N 1
ATOM 741 C CA . LYS A 1 95 ? -20.650 1.380 41.734 1.00 89.31 95 LYS A CA 1
ATOM 742 C C . LYS A 1 95 ? -21.409 0.728 40.582 1.00 89.31 95 LYS A C 1
ATOM 744 O O . LYS A 1 95 ? -22.594 0.974 40.387 1.00 89.31 95 LYS A O 1
ATOM 749 N N . THR A 1 96 ? -20.737 -0.159 39.851 1.00 90.69 96 THR A N 1
ATOM 750 C CA . THR A 1 96 ? -21.338 -0.947 38.768 1.00 90.69 96 THR A CA 1
ATOM 751 C C . THR A 1 96 ? -22.434 -1.873 39.295 1.00 90.69 96 THR A C 1
ATOM 753 O O . THR A 1 96 ? -22.200 -2.680 40.197 1.00 90.69 96 THR A O 1
ATOM 756 N N . ILE A 1 97 ? -23.621 -1.782 38.697 1.00 87.88 97 ILE A N 1
ATOM 757 C CA . ILE A 1 97 ? -24.817 -2.539 39.097 1.00 87.88 97 ILE A CA 1
ATOM 758 C C . ILE A 1 97 ? -25.255 -3.581 38.065 1.00 87.88 97 ILE A C 1
ATOM 760 O O . ILE A 1 97 ? -26.135 -4.390 38.342 1.00 87.88 97 ILE A O 1
ATOM 764 N N . LYS A 1 98 ? -24.635 -3.579 36.882 1.00 86.00 98 LYS A N 1
ATOM 765 C CA . LYS A 1 98 ? -24.833 -4.567 35.818 1.00 86.00 98 LYS A CA 1
ATOM 766 C C . LYS A 1 98 ? -23.585 -4.618 34.946 1.00 86.00 98 LYS A C 1
ATOM 768 O O . LYS A 1 98 ? -22.875 -3.624 34.838 1.00 86.00 98 LYS A O 1
ATOM 773 N N . SER A 1 99 ? -23.347 -5.758 34.309 1.00 88.44 99 SER A 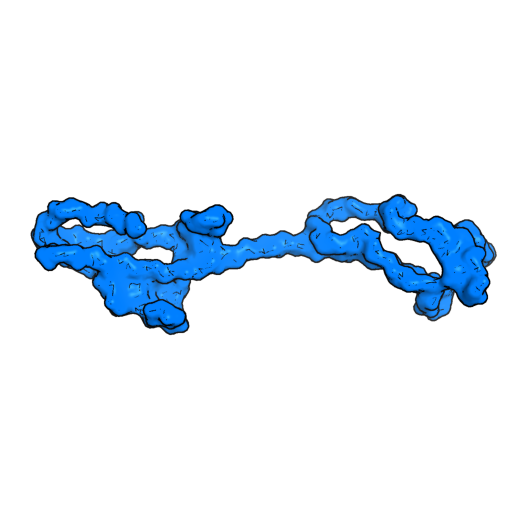N 1
ATOM 774 C CA . SER A 1 99 ? -22.349 -5.874 33.249 1.00 88.44 99 SER A CA 1
ATOM 775 C C . SER A 1 99 ? -22.581 -4.855 32.136 1.00 88.44 99 SER A C 1
ATOM 777 O O . SER A 1 99 ? -23.726 -4.555 31.785 1.00 88.44 99 SER A O 1
ATOM 779 N N . ASP A 1 100 ? -21.474 -4.381 31.582 1.00 91.50 100 ASP A N 1
ATOM 780 C CA . ASP A 1 100 ? -21.458 -3.462 30.454 1.00 91.50 100 ASP A CA 1
ATOM 781 C C . ASP A 1 100 ? -22.134 -4.077 29.229 1.00 91.50 100 ASP A C 1
ATOM 783 O O . ASP A 1 100 ? -22.072 -5.289 28.994 1.00 91.50 100 ASP A O 1
ATOM 787 N N . VAL A 1 101 ? -22.763 -3.219 28.435 1.00 91.12 101 VAL A N 1
ATOM 788 C CA . VAL A 1 101 ? -23.358 -3.586 27.149 1.00 91.12 101 VAL A CA 1
ATOM 789 C C . VAL A 1 101 ? -22.581 -2.882 26.048 1.00 91.12 101 VAL A C 1
ATOM 791 O O . VAL A 1 101 ? -22.305 -1.688 26.136 1.00 91.12 101 VAL A O 1
ATOM 794 N N . THR A 1 102 ? -22.209 -3.632 25.014 1.00 92.88 102 THR A N 1
ATOM 795 C CA . THR A 1 102 ? -21.697 -3.047 23.772 1.00 92.88 102 THR A CA 1
ATOM 796 C C . THR A 1 102 ? -22.889 -2.705 22.899 1.00 92.88 102 THR A C 1
ATOM 798 O O . THR A 1 102 ? -23.668 -3.596 22.570 1.00 92.88 102 THR A O 1
ATOM 801 N N . ASP A 1 103 ? -23.040 -1.426 22.580 1.00 91.88 103 ASP A N 1
ATOM 802 C CA . ASP A 1 103 ? -24.110 -0.939 21.714 1.00 91.88 103 ASP A CA 1
ATOM 803 C C . ASP A 1 103 ? -23.649 -0.899 20.253 1.00 91.88 103 ASP A C 1
ATOM 805 O O . ASP A 1 103 ? -24.331 -1.399 19.366 1.00 91.88 103 ASP A O 1
ATOM 809 N N . GLU A 1 104 ? -22.426 -0.412 20.028 1.00 92.81 104 GLU A N 1
ATOM 810 C CA . GLU A 1 104 ? -21.783 -0.376 18.716 1.00 92.81 104 GLU A CA 1
ATOM 811 C C . GLU A 1 104 ? -20.353 -0.915 18.808 1.00 92.81 104 GLU A C 1
ATOM 813 O O . GLU A 1 104 ? -19.590 -0.525 19.696 1.00 92.81 104 GLU A O 1
ATOM 818 N N . ASP A 1 105 ? -19.979 -1.775 17.860 1.00 92.69 105 ASP A N 1
ATOM 819 C CA . ASP A 1 105 ? -18.634 -2.347 17.732 1.00 92.69 105 ASP A CA 1
ATOM 820 C C . ASP A 1 105 ? -18.075 -2.086 16.332 1.00 92.69 105 ASP A C 1
ATOM 822 O O . ASP A 1 105 ? -18.711 -2.405 15.321 1.00 92.69 105 ASP A O 1
ATOM 826 N N . ALA A 1 106 ? -16.880 -1.501 16.276 1.00 91.38 106 ALA A N 1
ATOM 827 C CA . ALA A 1 106 ? -16.102 -1.281 15.066 1.00 91.38 106 ALA A CA 1
ATOM 828 C C . ALA A 1 106 ? -16.899 -0.613 13.920 1.00 91.38 106 ALA A C 1
ATOM 830 O O . ALA A 1 106 ? -16.705 -0.942 12.739 1.00 91.38 106 ALA A O 1
ATOM 831 N N . GLN A 1 107 ? -17.790 0.322 14.262 1.00 92.38 107 GLN A N 1
ATOM 832 C CA . GLN A 1 107 ? -18.671 0.998 13.310 1.00 92.38 107 GLN A CA 1
ATOM 833 C C . GLN A 1 107 ? -17.983 2.172 12.609 1.00 92.38 107 GLN A C 1
ATOM 835 O O . GLN A 1 107 ? -17.047 2.749 13.167 1.00 92.38 107 GLN A O 1
ATOM 840 N N . PRO A 1 108 ? -18.448 2.565 11.408 1.00 90.81 108 PRO A N 1
ATOM 841 C CA . PRO A 1 108 ? -17.987 3.785 10.754 1.00 90.81 108 PRO A CA 1
ATOM 842 C C . PRO A 1 108 ? -18.146 5.019 11.652 1.00 90.81 108 PRO A C 1
ATOM 844 O O . PRO A 1 108 ? -19.141 5.153 12.365 1.00 90.81 108 PRO A O 1
ATOM 847 N N . VAL A 1 109 ? -17.179 5.934 11.585 1.00 88.81 109 VAL A N 1
ATOM 848 C CA . VAL A 1 109 ? -17.312 7.273 12.180 1.00 88.81 109 VAL A CA 1
ATOM 849 C C . VAL A 1 109 ? -18.494 8.014 11.538 1.00 88.81 109 VAL A C 1
ATOM 851 O O . VAL A 1 109 ? -18.814 7.780 10.374 1.00 88.81 109 VAL A O 1
ATOM 854 N N . ASP A 1 110 ? -19.150 8.874 12.321 1.00 90.62 110 ASP A N 1
ATOM 855 C CA . ASP A 1 110 ? -20.351 9.649 11.964 1.00 90.62 110 ASP A CA 1
ATOM 856 C C . ASP A 1 110 ? -21.637 8.826 11.734 1.00 90.62 110 ASP A C 1
ATOM 858 O O . ASP A 1 110 ? -22.643 9.366 11.275 1.00 90.62 110 ASP A O 1
ATOM 862 N N . LYS A 1 111 ? -21.646 7.531 12.081 1.00 91.06 111 LYS A N 1
ATOM 863 C CA . LYS A 1 111 ? -22.884 6.742 12.169 1.00 91.06 111 LYS A CA 1
ATOM 864 C C . LYS A 1 111 ? -23.701 7.186 13.394 1.00 91.06 111 LYS A C 1
ATOM 866 O O . LYS A 1 111 ? -23.179 7.195 14.509 1.00 91.06 111 LYS A O 1
ATOM 871 N N . ASP A 1 112 ? -24.980 7.499 13.191 1.00 93.25 112 ASP A N 1
ATOM 872 C CA . ASP A 1 112 ? -25.932 7.731 14.285 1.00 93.25 112 ASP A CA 1
ATOM 873 C C . ASP A 1 112 ? -26.193 6.431 15.071 1.00 93.25 112 ASP A C 1
ATOM 875 O O . ASP A 1 112 ? -26.336 5.364 14.470 1.00 93.25 112 ASP A O 1
ATOM 879 N N . TYR A 1 113 ? -26.292 6.530 16.400 1.00 90.81 113 TYR A N 1
ATOM 880 C CA . TYR A 1 113 ? -26.621 5.423 17.309 1.00 90.81 113 TYR A CA 1
ATOM 881 C C . TYR A 1 113 ? -27.574 5.894 18.421 1.00 90.81 113 TYR A C 1
ATOM 883 O O . TYR A 1 113 ? -27.542 7.067 18.809 1.00 90.81 113 TYR A O 1
ATOM 891 N N . ASP A 1 114 ? -28.408 4.993 18.953 1.00 92.44 114 ASP A N 1
ATOM 892 C CA . ASP A 1 114 ? -29.309 5.270 20.076 1.00 92.44 114 ASP A CA 1
ATOM 893 C C . ASP A 1 114 ? -29.321 4.112 21.086 1.00 92.44 114 ASP A C 1
ATOM 895 O O . ASP A 1 114 ? -30.148 3.199 21.042 1.00 92.44 114 ASP A O 1
ATOM 899 N N . THR A 1 115 ? -28.467 4.234 22.104 1.00 89.88 115 THR A N 1
ATOM 900 C CA . THR A 1 115 ? -28.350 3.271 23.217 1.00 89.88 115 THR A CA 1
ATOM 901 C C . THR A 1 115 ? -29.653 3.004 23.988 1.00 89.88 115 THR A C 1
ATOM 903 O O . THR A 1 115 ? -29.707 2.069 24.790 1.00 89.88 115 THR A O 1
ATOM 906 N N . VAL A 1 116 ? -30.703 3.824 23.818 1.00 84.50 116 VAL A N 1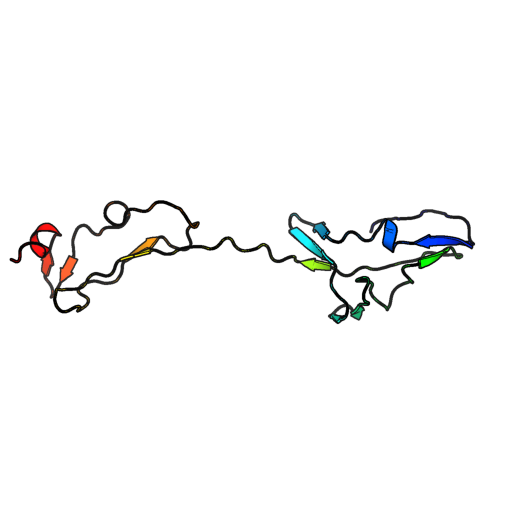
ATOM 907 C CA . VAL A 1 116 ? -32.013 3.617 24.453 1.00 84.50 116 VAL A CA 1
ATOM 908 C C . VAL A 1 116 ? -32.912 2.696 23.629 1.00 84.50 116 VAL A C 1
ATOM 910 O O . VAL A 1 116 ? -33.796 2.048 24.201 1.00 84.50 116 VAL A O 1
ATOM 913 N N . VAL A 1 117 ? -32.678 2.629 22.321 1.00 84.19 117 VAL A N 1
ATOM 914 C CA . VAL A 1 117 ? -33.472 1.868 21.352 1.00 84.19 117 VAL A CA 1
ATOM 915 C C . VAL A 1 117 ? -32.759 0.587 20.935 1.00 84.19 117 VAL A C 1
ATOM 917 O O . VAL A 1 117 ? -33.410 -0.453 20.855 1.00 84.19 117 VAL A O 1
ATOM 920 N N . ASP A 1 118 ? -31.446 0.652 20.719 1.00 84.94 118 ASP A N 1
ATOM 921 C CA . ASP A 1 118 ? -30.697 -0.390 20.021 1.00 84.94 118 ASP A CA 1
ATOM 922 C C . ASP A 1 118 ? -30.458 -1.615 20.913 1.00 84.94 118 ASP A C 1
ATOM 924 O O . ASP A 1 118 ? -31.012 -2.687 20.658 1.00 84.94 118 ASP A O 1
ATOM 928 N N . ASN A 1 119 ? -29.695 -1.462 22.003 1.00 84.00 119 ASN A N 1
ATOM 929 C CA . ASN A 1 119 ? -29.340 -2.586 22.881 1.00 84.00 119 ASN A CA 1
ATOM 930 C C . ASN A 1 119 ? -29.690 -2.368 24.360 1.00 84.00 119 ASN A C 1
ATOM 932 O O . ASN A 1 119 ? -29.113 -3.005 25.248 1.00 84.00 119 ASN A O 1
ATOM 936 N N . ARG A 1 120 ? -30.663 -1.499 24.666 1.00 85.88 120 ARG A N 1
ATOM 937 C CA . ARG A 1 120 ? -31.078 -1.265 26.057 1.00 85.88 120 ARG A CA 1
ATOM 938 C C . ARG A 1 120 ? -31.731 -2.525 26.656 1.00 85.88 120 ARG A C 1
ATOM 940 O O . ARG A 1 120 ? -32.805 -2.932 26.209 1.00 85.88 120 ARG A O 1
ATOM 947 N N . PRO A 1 121 ? -31.176 -3.117 27.730 1.00 83.50 121 PRO A N 1
ATOM 948 C CA . PRO A 1 121 ? -31.805 -4.243 28.412 1.00 83.50 121 PRO A CA 1
ATOM 949 C C . PRO A 1 121 ? -33.127 -3.787 29.035 1.00 83.50 121 PRO A C 1
ATOM 951 O O . PRO A 1 121 ? -33.183 -2.705 29.607 1.00 83.50 121 PRO A O 1
ATOM 954 N N . GLN A 1 122 ? -34.190 -4.590 28.975 1.00 84.00 122 GLN A N 1
ATOM 955 C CA . GLN A 1 122 ? -35.488 -4.204 29.559 1.00 84.00 122 GLN A CA 1
ATOM 956 C C . GLN A 1 122 ? -35.458 -4.152 31.096 1.00 84.00 122 GLN A C 1
ATOM 958 O O . GLN A 1 122 ? -36.130 -3.318 31.707 1.00 84.00 122 GLN A O 1
ATOM 963 N N . GLU A 1 123 ? -34.645 -5.017 31.706 1.00 85.81 123 GLU A N 1
ATOM 964 C CA . GLU A 1 123 ? -34.505 -5.165 33.153 1.00 85.81 123 GLU A CA 1
ATOM 965 C C . GLU A 1 123 ? -33.032 -5.283 33.573 1.00 85.81 123 GLU A C 1
ATOM 967 O O . GLU A 1 123 ? -32.139 -5.691 32.812 1.00 85.81 123 GLU A O 1
ATOM 972 N N . ILE A 1 124 ? -32.776 -4.928 34.827 1.00 84.25 124 ILE A N 1
ATOM 973 C CA . ILE A 1 124 ? -31.475 -5.006 35.479 1.00 84.25 124 ILE A CA 1
ATOM 974 C C . ILE A 1 124 ? -31.626 -5.842 36.744 1.00 84.25 124 ILE A C 1
ATOM 976 O O . ILE A 1 124 ? -32.496 -5.571 37.565 1.00 84.25 124 ILE A O 1
ATOM 980 N N . GLU A 1 125 ? -30.774 -6.853 36.908 1.00 84.62 125 GLU A N 1
ATOM 981 C CA . GLU A 1 125 ? -30.653 -7.564 38.175 1.00 84.62 125 GLU A CA 1
ATOM 982 C C . GLU A 1 125 ? -29.627 -6.846 39.047 1.00 84.62 125 GLU A C 1
ATOM 984 O O . GLU A 1 125 ? -28.462 -6.742 38.671 1.00 84.62 125 GLU A O 1
ATOM 989 N N . PHE A 1 126 ? -30.059 -6.361 40.206 1.00 82.56 126 PHE A N 1
ATOM 990 C CA . PHE A 1 126 ? -29.201 -5.718 41.190 1.00 82.56 126 PHE A CA 1
ATOM 991 C C . PHE A 1 126 ? -29.474 -6.315 42.570 1.00 82.56 126 PHE A C 1
ATOM 993 O O . PHE A 1 126 ? -30.621 -6.383 43.012 1.00 82.56 126 PHE A O 1
ATOM 1000 N N . GLU A 1 127 ? -28.422 -6.804 43.232 1.00 84.19 127 GLU A N 1
ATOM 1001 C CA . GLU A 1 127 ? -28.496 -7.441 44.560 1.00 84.19 127 GLU A CA 1
ATOM 1002 C C . GLU A 1 127 ? -29.533 -8.583 44.647 1.00 84.19 127 GLU A C 1
ATOM 1004 O O . GLU A 1 127 ? -30.227 -8.757 45.650 1.00 84.19 127 GLU A O 1
ATOM 1009 N N . GLY A 1 128 ? -29.654 -9.369 43.572 1.00 83.31 128 GLY A N 1
ATOM 1010 C CA . GLY A 1 128 ? -30.601 -10.486 43.481 1.00 83.31 128 GLY A CA 1
ATOM 1011 C C . GLY A 1 128 ? -32.059 -10.064 43.267 1.00 83.31 128 GLY A C 1
ATOM 1012 O O . GLY A 1 128 ? -32.967 -10.870 43.479 1.00 83.31 128 GLY A O 1
ATOM 1013 N N . ARG A 1 129 ? -32.314 -8.807 42.876 1.00 85.12 129 ARG A N 1
ATOM 1014 C CA . ARG A 1 129 ? -33.642 -8.304 42.494 1.00 85.12 129 ARG A CA 1
ATOM 1015 C C . ARG A 1 129 ? -33.637 -7.815 41.053 1.00 85.12 129 ARG A C 1
ATOM 1017 O O . ARG A 1 129 ? -32.807 -6.991 40.688 1.00 85.12 129 ARG A O 1
ATOM 1024 N N . LEU A 1 130 ? -34.607 -8.270 40.263 1.00 87.12 130 LEU A N 1
ATOM 1025 C CA . LEU A 1 130 ? -34.890 -7.708 38.944 1.00 87.12 130 LEU A CA 1
ATOM 1026 C C . LEU A 1 130 ? -35.653 -6.391 39.098 1.00 87.12 130 LEU A C 1
ATOM 1028 O O . LEU A 1 130 ? -36.665 -6.324 39.797 1.00 87.12 130 LEU A O 1
ATOM 1032 N N . MET A 1 131 ? -35.144 -5.346 38.457 1.00 82.38 131 MET A N 1
ATOM 1033 C CA . MET A 1 131 ? -35.720 -4.009 38.441 1.00 82.38 131 MET A CA 1
ATOM 1034 C C . MET A 1 131 ? -35.856 -3.538 36.999 1.00 82.38 131 MET A C 1
ATOM 1036 O O . MET A 1 131 ? -34.942 -3.696 36.189 1.00 82.38 131 MET A O 1
ATOM 1040 N N . ASN A 1 132 ? -36.987 -2.920 36.678 1.00 86.50 132 ASN A N 1
ATOM 1041 C CA . ASN A 1 132 ? -37.123 -2.188 35.428 1.00 86.50 132 ASN A CA 1
ATOM 1042 C C . ASN A 1 132 ? -36.564 -0.764 35.571 1.00 86.50 132 ASN A C 1
ATOM 1044 O O . ASN A 1 132 ? -36.341 -0.252 36.672 1.00 86.50 132 ASN A O 1
ATOM 1048 N N . TRP A 1 133 ? -36.395 -0.092 34.436 1.00 77.44 133 TRP A N 1
ATOM 1049 C CA . TRP A 1 133 ? -35.867 1.267 34.402 1.00 77.44 133 TRP A CA 1
ATOM 1050 C C . TRP A 1 133 ? -36.659 2.258 35.249 1.00 77.44 133 TRP A C 1
ATOM 1052 O O . TRP A 1 133 ? -36.049 3.031 35.975 1.00 77.44 133 TRP A O 1
ATOM 1062 N N . SER A 1 134 ? -37.994 2.211 35.226 1.00 79.19 134 SER A N 1
ATOM 1063 C CA . SER A 1 134 ? -38.828 3.134 36.012 1.00 79.19 134 SER A CA 1
ATOM 1064 C C . SER A 1 134 ? -38.633 2.985 37.527 1.00 79.19 134 SER A C 1
ATOM 1066 O O . SER A 1 134 ? -38.669 3.978 38.251 1.00 79.19 134 SER A O 1
ATOM 1068 N N . GLN A 1 135 ? -38.358 1.768 38.006 1.00 74.94 135 GLN A N 1
ATOM 1069 C CA . GLN A 1 135 ? -38.099 1.490 39.420 1.00 74.94 135 GLN A CA 1
ATOM 1070 C C . GLN A 1 135 ? -36.731 2.014 39.867 1.00 74.94 135 GLN A C 1
ATOM 1072 O O . GLN A 1 135 ? -36.610 2.482 40.994 1.00 74.94 135 GLN A O 1
ATOM 1077 N N . LEU A 1 136 ? -35.730 1.990 38.980 1.00 66.50 136 LEU A N 1
ATOM 1078 C CA . LEU A 1 136 ? -34.386 2.508 39.254 1.00 66.50 136 LEU A CA 1
ATOM 1079 C C . LEU A 1 136 ? -34.327 4.043 39.292 1.00 66.50 136 LEU A C 1
ATOM 1081 O O . LEU A 1 136 ? -33.548 4.592 40.062 1.00 66.50 136 LEU A O 1
ATOM 1085 N N . VAL A 1 137 ? -35.147 4.749 38.499 1.00 63.69 137 VAL A N 1
ATOM 1086 C CA . VAL A 1 137 ? -35.166 6.232 38.501 1.00 63.69 137 VAL A CA 1
ATOM 1087 C C . VAL A 1 137 ? -36.071 6.818 39.596 1.00 63.69 137 VAL A C 1
ATOM 1089 O O . VAL A 1 137 ? -36.115 8.031 39.783 1.00 63.69 137 VAL A O 1
ATOM 1092 N N . THR A 1 138 ? -36.797 5.982 40.346 1.00 51.12 138 THR A N 1
ATOM 1093 C CA . THR A 1 138 ? -37.668 6.441 41.439 1.00 51.12 138 THR A CA 1
ATOM 1094 C C . THR A 1 138 ? -36.850 6.648 42.715 1.00 51.12 138 THR A C 1
ATOM 1096 O O . THR A 1 138 ? -36.992 5.895 43.673 1.00 51.12 138 THR A O 1
ATOM 1099 N N . THR A 1 139 ? -35.964 7.646 42.756 1.00 42.34 139 THR A N 1
ATOM 1100 C CA . THR A 1 139 ? -35.436 8.185 44.025 1.00 42.34 139 THR A CA 1
ATOM 1101 C C . THR A 1 139 ? -34.933 9.627 43.857 1.00 42.34 139 THR A C 1
ATOM 1103 O O . THR A 1 139 ? -33.748 9.850 43.629 1.00 42.34 139 THR A O 1
ATOM 1106 N N . GLN A 1 140 ? -35.835 10.605 43.995 1.00 37.81 140 GLN A N 1
ATOM 1107 C CA . GLN A 1 140 ? -35.720 11.726 44.945 1.00 37.81 140 GLN A CA 1
ATOM 1108 C C . GLN A 1 140 ? -37.058 12.458 45.070 1.00 37.81 140 GLN A C 1
ATOM 1110 O O . GLN A 1 140 ? -37.695 12.705 44.023 1.00 37.81 140 GLN A O 1
#

pLDDT: mean 88.59, std 10.14, range [37.81, 98.56]

Sequence (140 aa):
DVTDEDAQPVDKDYDTVVDNRPQEIEFEGRTYELVPAGNYTVGEVDDEGHLKSTDATTGKVIEGDKNVTYVYKLKEEPVAPKGNVYVHYVDTEGKTIKSDVTDEDAQPVDKDYDTVVDNRPQEIEFEGRLMNWSQLVTTQ

Foldseek 3Di:
DDDDDDPDDWFDKAACLPPPQDQWDDDPNFIKGFDAFDQDPQGTAYRSQWHPVAFDRIDTDDPDDGDTDGDIDTDDDPPQDFDWDKDFDAAPVRHGFADIDTQDDRHHPPDDGDCVPGDPDQWGQGPNDIDGPVRRPPDD